Protein AF-A0A1Y3AYW4-F1 (afdb_monomer)

Organism: Euroglyphus maynei (NCBI:txid6958)

Solvent-accessible surface area (backbone atoms only — not comparable to full-atom values): 5444 Å² total; per-residue (Å²): 115,66,70,64,58,51,58,68,59,45,74,82,48,83,50,98,77,38,73,66,59,52,52,51,50,50,51,50,53,51,50,49,51,50,51,48,56,50,61,63,64,40,71,47,76,50,66,66,46,74,50,71,52,74,45,71,73,87,46,89,84,76,54,72,48,74,52,68,53,76,44,70,63,48,76,48,66,44,56,49,101,82,70,44,78,71,133

Foldseek 3Di:
DVVVVVVVVCVVVPPCDDPCNVVVVVVVVVVVVVVVVCVLADWDKDAWDKAKDWDQPPDPPRDIDIDIDTDGIDTDGRADPVRDGDD

Nearest PDB structures (foldseek):
  6vmi-assembly1_AH  TM=3.579E-01  e=4.492E+00  Homo sapiens
  6q98-assembly1_o  TM=3.187E-01  e=3.505E+00  Escherichia coli
  7ye8-assembly2_C  TM=2.777E-01  e=8.883E+00  Severe acute respiratory syndrome coronavirus 2

Secondary structure (DSSP, 8-state):
-HHHHHHHHGGGG-STT-HHHHHHHHHHHHHHHHHHHHHHT--EEEEEEEEEEEESSSSTTS--EEEEEEEEEEEE--B-TTS-B--

Structure (mmCIF, N/CA/C/O backbone):
data_AF-A0A1Y3AYW4-F1
#
_entry.id   AF-A0A1Y3AYW4-F1
#
loop_
_atom_site.group_PDB
_atom_site.id
_atom_site.type_symbol
_atom_site.label_atom_id
_atom_site.label_alt_id
_atom_site.label_comp_id
_atom_site.label_asym_id
_atom_site.label_entity_id
_atom_site.label_seq_id
_atom_site.pdbx_PDB_ins_code
_atom_site.Cartn_x
_atom_site.Cartn_y
_atom_site.Cartn_z
_atom_site.occupancy
_atom_site.B_iso_or_equiv
_atom_site.auth_seq_id
_atom_site.auth_comp_id
_atom_site.auth_asym_id
_atom_site.auth_atom_id
_atom_site.pdbx_PDB_model_num
ATOM 1 N N . MET A 1 1 ? 20.412 25.828 10.737 1.00 46.00 1 MET A N 1
ATOM 2 C CA . MET A 1 1 ? 20.523 27.284 10.483 1.00 46.00 1 MET A CA 1
ATOM 3 C C . MET A 1 1 ? 21.045 27.590 9.078 1.00 46.00 1 MET A C 1
ATOM 5 O O . MET A 1 1 ? 20.478 28.469 8.449 1.00 46.00 1 MET A O 1
ATOM 9 N N . GLU A 1 2 ? 21.996 26.826 8.525 1.00 55.16 2 GLU A N 1
ATOM 10 C CA . GLU A 1 2 ? 22.471 27.000 7.133 1.00 55.16 2 GLU A CA 1
ATOM 11 C C . GLU A 1 2 ? 21.419 26.730 6.046 1.00 55.16 2 GLU A C 1
ATOM 13 O O . GLU A 1 2 ? 21.401 27.420 5.034 1.00 55.16 2 GLU A O 1
ATOM 18 N N . GLN A 1 3 ? 20.506 25.772 6.251 1.00 54.00 3 GLN A N 1
ATOM 19 C CA . GLN A 1 3 ? 19.462 25.459 5.259 1.00 54.00 3 GLN A CA 1
ATOM 20 C C . GLN A 1 3 ? 18.513 26.637 5.000 1.00 54.00 3 GLN A C 1
ATOM 22 O O . GLN A 1 3 ? 18.047 26.836 3.886 1.00 54.00 3 GLN A O 1
ATOM 27 N N . ARG A 1 4 ? 18.279 27.462 6.025 1.00 54.78 4 ARG A N 1
ATOM 28 C CA . ARG A 1 4 ? 17.429 28.652 5.938 1.00 54.78 4 ARG A CA 1
ATOM 29 C C . ARG A 1 4 ? 18.167 29.839 5.305 1.00 54.78 4 ARG A C 1
ATOM 31 O O . ARG A 1 4 ? 17.536 30.687 4.696 1.00 54.78 4 ARG A O 1
ATOM 38 N N . TRP A 1 5 ? 19.496 29.866 5.430 1.00 55.88 5 TRP A N 1
ATOM 39 C CA . TRP A 1 5 ? 20.370 30.876 4.826 1.00 55.88 5 TRP A CA 1
ATOM 40 C C . TRP A 1 5 ? 20.587 30.624 3.325 1.00 55.88 5 TRP A C 1
ATOM 42 O O . TRP A 1 5 ? 20.661 31.573 2.555 1.00 55.88 5 TRP A O 1
ATOM 52 N N . LYS A 1 6 ? 20.611 29.348 2.905 1.00 56.53 6 LYS A N 1
ATOM 53 C CA . LYS A 1 6 ? 20.670 28.950 1.489 1.00 56.53 6 LYS A CA 1
ATOM 54 C C . LYS A 1 6 ? 19.344 29.171 0.758 1.00 56.53 6 LYS A C 1
ATOM 56 O O . LYS A 1 6 ? 19.359 29.746 -0.317 1.00 56.53 6 LYS A O 1
ATOM 61 N N . ALA A 1 7 ? 18.214 28.844 1.388 1.00 57.81 7 ALA A N 1
ATOM 62 C CA . ALA A 1 7 ? 16.890 29.051 0.793 1.00 57.81 7 ALA A CA 1
ATOM 63 C C . ALA A 1 7 ? 16.533 30.535 0.562 1.00 57.81 7 ALA A C 1
ATOM 65 O O . ALA A 1 7 ? 15.795 30.849 -0.360 1.00 57.81 7 ALA A O 1
ATOM 66 N N . LEU A 1 8 ? 17.062 31.458 1.379 1.00 56.00 8 LEU A N 1
ATOM 67 C CA . LEU A 1 8 ? 16.876 32.907 1.187 1.00 56.00 8 LEU A CA 1
ATOM 68 C C . LEU A 1 8 ? 17.775 33.491 0.082 1.00 56.00 8 LEU A C 1
ATOM 70 O O . LEU A 1 8 ? 17.477 34.563 -0.425 1.00 56.00 8 LEU A O 1
ATOM 74 N N . HIS A 1 9 ? 18.862 32.803 -0.283 1.00 56.94 9 HIS A N 1
ATOM 75 C CA . HIS A 1 9 ? 19.701 33.139 -1.443 1.00 56.94 9 HIS A CA 1
ATOM 76 C C . HIS A 1 9 ? 19.285 32.375 -2.716 1.00 56.94 9 HIS A C 1
ATOM 78 O O . HIS A 1 9 ? 19.825 32.643 -3.783 1.00 56.94 9 HIS A O 1
ATOM 84 N N . ASP A 1 10 ? 18.324 31.446 -2.620 1.00 51.72 10 ASP A N 1
ATOM 85 C CA . ASP A 1 10 ? 17.735 30.738 -3.766 1.00 51.72 10 ASP A CA 1
ATOM 86 C C . ASP A 1 10 ? 16.695 31.592 -4.524 1.00 51.72 10 ASP A C 1
ATOM 88 O O . ASP A 1 10 ? 16.305 31.218 -5.628 1.00 51.72 10 ASP A O 1
ATOM 92 N N . GLU A 1 11 ? 16.260 32.750 -4.000 1.00 52.47 11 GLU A N 1
ATOM 93 C CA . GLU A 1 11 ? 15.360 33.661 -4.740 1.00 52.47 11 GLU A CA 1
ATOM 94 C C . GLU A 1 11 ? 16.034 34.286 -5.981 1.00 52.47 11 GLU A C 1
ATOM 96 O O . GLU A 1 11 ? 15.347 34.579 -6.958 1.00 52.47 11 GLU A O 1
ATOM 101 N N . ASP A 1 12 ? 17.371 34.378 -6.008 1.00 49.97 12 ASP A N 1
ATOM 102 C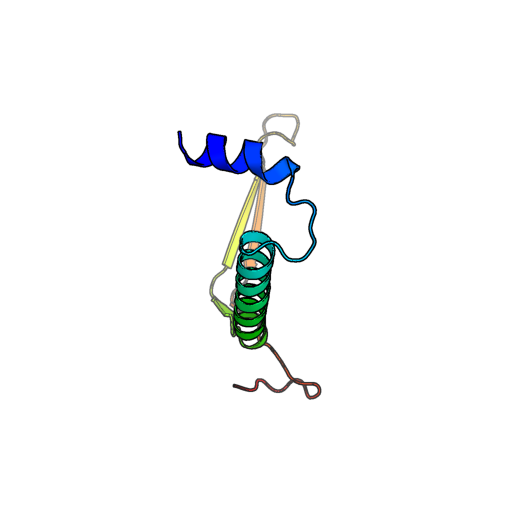 CA . ASP A 1 12 ? 18.163 34.775 -7.190 1.00 49.97 12 ASP A CA 1
ATOM 103 C C . ASP A 1 12 ? 18.408 33.611 -8.185 1.00 49.97 12 ASP A C 1
ATOM 105 O O . ASP A 1 12 ? 18.997 33.804 -9.248 1.00 49.97 12 ASP A O 1
ATOM 109 N N . LEU A 1 13 ? 17.954 32.386 -7.874 1.00 50.41 13 LEU A N 1
ATOM 110 C CA . LEU A 1 13 ? 18.204 31.158 -8.646 1.00 50.41 13 LEU A CA 1
ATOM 111 C C . LEU A 1 13 ? 16.970 30.638 -9.400 1.00 50.41 13 LEU A C 1
ATOM 113 O O . LEU A 1 13 ? 16.901 29.455 -9.738 1.00 50.41 13 LEU A O 1
ATOM 117 N N . ALA A 1 14 ? 16.053 31.530 -9.791 1.00 50.31 14 ALA A N 1
ATOM 118 C CA . ALA A 1 14 ? 15.048 31.268 -10.834 1.00 50.31 14 ALA A CA 1
ATOM 119 C C . ALA A 1 14 ? 15.665 31.031 -12.240 1.00 50.31 14 ALA A C 1
ATOM 121 O O . ALA A 1 14 ? 14.984 31.104 -13.260 1.00 50.31 14 ALA A O 1
ATOM 122 N N . GLU A 1 15 ? 16.962 30.736 -12.302 1.00 57.03 15 GLU A N 1
ATOM 123 C CA . GLU A 1 15 ? 17.658 30.186 -13.451 1.00 57.03 15 GLU A CA 1
ATOM 124 C C . GLU A 1 15 ? 17.293 28.693 -13.590 1.00 57.03 15 GLU A C 1
ATOM 126 O O . GLU A 1 15 ? 17.529 27.901 -12.670 1.00 57.03 15 GLU A O 1
ATOM 131 N N . PRO A 1 16 ? 16.773 28.248 -14.748 1.00 56.16 16 PRO A N 1
ATOM 132 C CA . PRO A 1 16 ? 16.311 26.873 -14.975 1.00 56.16 16 PRO A CA 1
ATOM 133 C C . PRO A 1 16 ? 17.415 25.801 -14.878 1.00 56.16 16 PRO A C 1
ATOM 135 O O . PRO A 1 16 ? 17.131 24.614 -15.026 1.00 56.16 16 PRO A O 1
ATOM 138 N N . ASN A 1 17 ? 18.666 26.198 -14.624 1.00 56.16 17 ASN A N 1
ATOM 139 C CA . ASN A 1 17 ? 19.846 25.340 -14.622 1.00 56.16 17 ASN A CA 1
ATOM 140 C C . ASN A 1 17 ? 20.597 25.321 -13.275 1.00 56.16 17 ASN A C 1
ATOM 142 O O . ASN A 1 17 ? 21.790 25.012 -13.230 1.00 56.16 17 ASN A O 1
ATOM 146 N N . SER A 1 18 ? 19.934 25.665 -12.164 1.00 63.31 18 SER A N 1
ATOM 147 C CA . SER A 1 18 ? 20.567 25.589 -10.844 1.00 63.31 18 SER A CA 1
ATOM 148 C C . SER A 1 18 ? 20.956 24.139 -10.501 1.00 63.31 18 SER A C 1
ATOM 150 O O . SER A 1 18 ? 20.213 23.186 -10.749 1.00 63.31 18 SER A O 1
ATOM 152 N N . TYR A 1 19 ? 22.150 23.958 -9.926 1.00 59.75 19 TYR A N 1
ATOM 153 C CA . TYR A 1 19 ? 22.724 22.645 -9.584 1.00 59.75 19 TYR A CA 1
ATOM 154 C C . TYR A 1 19 ? 21.802 21.796 -8.690 1.00 59.75 19 TYR A C 1
ATOM 156 O O . TYR A 1 19 ? 21.757 20.568 -8.800 1.00 59.75 19 TYR A O 1
ATOM 164 N N . TYR A 1 20 ? 21.030 22.450 -7.819 1.00 62.12 20 TYR A N 1
ATOM 165 C CA . TYR A 1 20 ? 20.051 21.787 -6.961 1.00 62.12 20 TYR A CA 1
ATOM 166 C C . TYR A 1 20 ? 18.777 21.399 -7.719 1.00 62.12 20 TYR A C 1
ATOM 168 O O . TYR A 1 20 ? 18.269 20.303 -7.494 1.00 62.12 20 TYR A O 1
ATOM 176 N N . SER A 1 21 ? 18.310 22.224 -8.664 1.00 69.75 21 SER A N 1
ATOM 177 C CA . SER A 1 21 ? 17.174 21.887 -9.534 1.00 69.75 21 SER A CA 1
ATOM 178 C C . SER A 1 21 ? 17.483 20.681 -10.428 1.00 69.75 21 SER A C 1
ATOM 180 O O . SER A 1 21 ? 16.690 19.737 -10.504 1.00 69.75 21 SER A O 1
ATOM 182 N N . SER A 1 22 ? 18.672 20.645 -11.038 1.00 70.38 22 SER A N 1
ATOM 183 C CA . SER A 1 22 ? 19.097 19.540 -11.906 1.00 70.38 22 SER A CA 1
ATOM 184 C C . SER A 1 22 ? 19.360 18.248 -11.130 1.00 70.38 22 SER A C 1
ATOM 186 O O . SER A 1 22 ? 18.928 17.180 -11.568 1.00 70.38 22 SER A O 1
ATOM 188 N N . SER A 1 23 ? 19.981 18.323 -9.949 1.00 72.75 23 SER A N 1
ATOM 189 C CA . SER A 1 23 ? 20.202 17.154 -9.083 1.00 72.75 23 SER A CA 1
ATOM 190 C C . SER A 1 23 ? 18.892 16.584 -8.531 1.00 72.75 23 SER A C 1
ATOM 192 O O . SER A 1 23 ? 18.698 15.367 -8.539 1.00 72.75 23 SER A O 1
ATOM 194 N N . TYR A 1 24 ? 17.964 17.449 -8.103 1.00 71.62 24 TYR A N 1
ATOM 195 C CA . TYR A 1 24 ? 16.647 17.030 -7.620 1.00 71.62 24 TYR A CA 1
ATOM 196 C C . TYR A 1 24 ? 15.817 16.404 -8.743 1.00 71.62 24 TYR A C 1
ATOM 198 O O . TYR A 1 24 ? 15.298 15.302 -8.581 1.00 71.62 24 TYR A O 1
ATOM 206 N N . SER A 1 25 ? 15.782 17.039 -9.917 1.00 76.44 25 SER A N 1
ATOM 207 C CA . SER A 1 25 ? 15.104 16.500 -11.102 1.00 76.44 25 SER A CA 1
ATOM 208 C C . SER A 1 25 ? 15.708 15.168 -11.549 1.00 76.44 25 SER A C 1
ATOM 210 O O . SER A 1 25 ? 14.976 14.238 -11.875 1.00 76.44 25 SER A O 1
ATOM 212 N N . SER A 1 26 ? 17.035 15.028 -11.512 1.00 81.19 26 SER A N 1
ATOM 213 C CA . SER A 1 26 ? 17.722 13.779 -11.871 1.00 81.19 26 SER A CA 1
ATOM 214 C C . SER A 1 26 ? 17.385 12.639 -10.910 1.00 81.19 26 SER A C 1
ATOM 216 O O . SER A 1 26 ? 17.067 11.540 -11.358 1.00 81.19 26 SER A O 1
ATOM 218 N N . TRP A 1 27 ? 17.392 12.897 -9.597 1.00 81.12 27 TRP A N 1
ATOM 219 C CA . TRP A 1 27 ? 16.978 11.913 -8.594 1.00 81.12 27 TRP A CA 1
ATOM 220 C C . TRP A 1 27 ? 15.494 11.555 -8.713 1.00 81.12 27 TRP A C 1
ATOM 222 O O . TRP A 1 27 ? 15.156 10.378 -8.648 1.00 81.12 27 TRP A O 1
ATOM 232 N N . LEU A 1 28 ? 14.612 12.536 -8.926 1.00 83.31 28 LEU A N 1
ATOM 233 C CA . LEU A 1 28 ? 13.183 12.285 -9.120 1.00 83.31 28 LEU A CA 1
ATOM 234 C C . LEU A 1 28 ? 12.920 11.439 -10.368 1.00 83.31 28 LEU A C 1
ATOM 236 O O . LEU A 1 28 ? 12.165 10.473 -10.301 1.00 83.31 28 LEU A O 1
ATOM 240 N N . ASN A 1 29 ? 13.572 11.755 -11.487 1.00 84.31 29 ASN A N 1
ATOM 241 C CA . ASN A 1 29 ? 13.451 10.987 -12.725 1.00 84.31 29 ASN A CA 1
ATOM 242 C C . ASN A 1 29 ? 13.990 9.561 -12.555 1.00 84.31 29 ASN A C 1
ATOM 244 O O . ASN A 1 29 ? 13.353 8.596 -12.979 1.00 84.31 29 ASN A O 1
ATOM 248 N N . TYR A 1 30 ? 15.135 9.417 -11.886 1.00 81.88 30 TYR A N 1
ATOM 249 C CA . TYR A 1 30 ? 15.726 8.115 -11.594 1.00 81.88 30 TYR A CA 1
ATOM 250 C C . TYR A 1 30 ? 14.857 7.286 -10.637 1.00 81.88 30 TYR A C 1
ATOM 252 O O . TYR A 1 30 ? 14.570 6.120 -10.907 1.00 81.88 30 TYR A O 1
ATOM 260 N N . GLY A 1 31 ? 14.378 7.894 -9.552 1.00 84.31 31 GLY A N 1
ATOM 261 C CA . GLY A 1 31 ? 13.485 7.268 -8.580 1.00 84.31 31 GLY A CA 1
ATOM 262 C C . GLY A 1 31 ? 12.145 6.873 -9.197 1.00 84.31 31 GLY A C 1
ATOM 263 O O . GLY A 1 31 ? 11.667 5.768 -8.955 1.00 84.31 31 GLY A O 1
ATOM 264 N N . SER A 1 32 ? 11.581 7.722 -10.058 1.00 84.25 32 SER A N 1
ATOM 265 C CA . SER A 1 32 ? 10.365 7.422 -10.818 1.00 84.25 32 SER A CA 1
ATOM 266 C C . SER A 1 32 ? 10.567 6.229 -11.755 1.00 84.25 32 SER A C 1
ATOM 268 O O . SER A 1 32 ? 9.767 5.297 -11.738 1.00 84.25 32 SER A O 1
ATOM 270 N N . SER A 1 33 ? 11.680 6.186 -12.499 1.00 81.50 33 SER A N 1
ATOM 271 C CA . SER A 1 33 ? 12.029 5.045 -13.359 1.00 81.50 33 SER A CA 1
ATOM 272 C C . SER A 1 33 ? 12.186 3.745 -12.563 1.00 81.50 33 SER A C 1
ATOM 274 O O . SER A 1 33 ? 11.672 2.700 -12.961 1.00 81.50 33 SER A O 1
ATOM 276 N N . LEU A 1 34 ? 12.835 3.803 -11.397 1.00 79.81 34 LEU A N 1
ATOM 277 C CA . LEU A 1 34 ? 12.991 2.649 -10.514 1.00 79.81 34 LEU A CA 1
ATOM 278 C C . LEU A 1 34 ? 11.640 2.145 -9.989 1.00 79.81 34 LEU A C 1
ATOM 280 O O . LEU A 1 34 ? 11.353 0.954 -10.097 1.00 79.81 34 LEU A O 1
ATOM 284 N N . ILE A 1 35 ? 10.801 3.042 -9.460 1.00 83.44 35 ILE A N 1
ATOM 285 C CA . ILE A 1 35 ? 9.455 2.708 -8.974 1.00 83.44 35 ILE A CA 1
ATOM 286 C C . ILE A 1 35 ? 8.614 2.125 -10.110 1.00 83.44 35 ILE A C 1
ATOM 288 O O . ILE A 1 35 ? 7.949 1.113 -9.909 1.00 83.44 35 ILE A O 1
ATOM 292 N N . ASN A 1 36 ? 8.688 2.710 -11.306 1.00 80.75 36 ASN A N 1
ATOM 293 C CA . ASN A 1 36 ? 7.977 2.221 -12.480 1.00 80.75 36 ASN A CA 1
ATOM 294 C C . ASN A 1 36 ? 8.433 0.806 -12.867 1.00 80.75 36 ASN A C 1
ATOM 296 O O . ASN A 1 36 ? 7.600 -0.064 -13.090 1.00 80.75 36 ASN A O 1
ATOM 300 N N . ASN A 1 37 ? 9.740 0.531 -12.870 1.00 75.25 37 ASN A N 1
ATOM 301 C CA . ASN A 1 37 ? 10.266 -0.807 -13.157 1.00 75.25 37 ASN A CA 1
ATOM 302 C C . ASN A 1 37 ? 9.850 -1.846 -12.106 1.00 75.25 37 ASN A C 1
ATOM 304 O O . ASN A 1 37 ? 9.523 -2.980 -12.458 1.00 75.25 37 ASN A O 1
ATOM 308 N N . VAL A 1 38 ? 9.831 -1.464 -10.826 1.00 76.06 38 VAL A N 1
ATOM 309 C CA . VAL A 1 38 ? 9.343 -2.328 -9.740 1.00 76.06 38 VAL A CA 1
ATOM 310 C C . VAL A 1 38 ? 7.843 -2.580 -9.888 1.00 76.06 38 VAL A C 1
ATOM 312 O O . VAL A 1 38 ? 7.403 -3.720 -9.771 1.00 76.06 38 VAL A O 1
ATOM 315 N N . MET A 1 39 ? 7.060 -1.543 -10.190 1.00 77.06 39 MET A N 1
ATOM 316 C CA . MET A 1 39 ? 5.613 -1.639 -10.374 1.00 77.06 39 MET A CA 1
ATOM 317 C C . MET A 1 39 ? 5.246 -2.482 -11.602 1.00 77.06 39 MET A C 1
ATOM 319 O O . MET A 1 39 ? 4.336 -3.302 -11.517 1.00 77.06 39 MET A O 1
ATOM 323 N N . MET A 1 40 ? 5.974 -2.344 -12.715 1.00 70.62 40 MET A N 1
ATOM 324 C CA . MET A 1 40 ? 5.729 -3.115 -13.940 1.00 70.62 40 MET A CA 1
ATOM 325 C C . MET A 1 40 ? 6.017 -4.612 -13.795 1.00 70.62 40 MET A C 1
ATOM 327 O O . MET A 1 40 ? 5.499 -5.386 -14.591 1.00 70.62 40 MET A O 1
ATOM 331 N N . ASN A 1 41 ? 6.789 -5.030 -12.789 1.00 66.94 41 ASN A N 1
ATOM 332 C CA . ASN A 1 41 ? 7.135 -6.437 -12.554 1.00 66.94 41 ASN A CA 1
ATOM 333 C C . ASN A 1 41 ? 6.621 -6.950 -11.201 1.00 66.9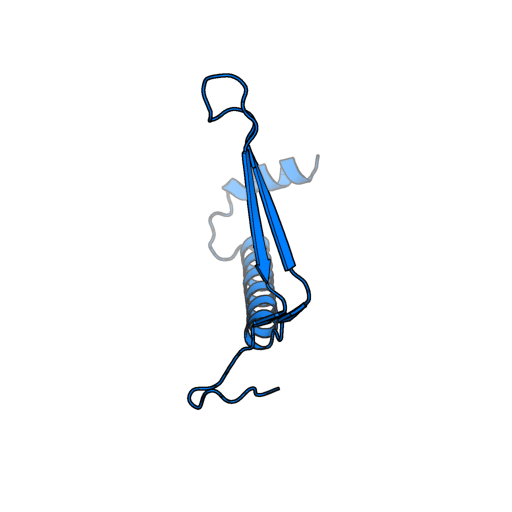4 41 ASN A C 1
ATOM 335 O O . ASN A 1 41 ? 7.055 -7.997 -10.712 1.00 66.94 41 ASN A O 1
ATOM 339 N N . ILE A 1 42 ? 5.704 -6.215 -10.562 1.00 75.88 42 ILE A N 1
ATOM 340 C CA . ILE A 1 42 ? 5.179 -6.621 -9.265 1.00 75.88 42 ILE A CA 1
ATOM 341 C C . ILE A 1 42 ? 4.216 -7.799 -9.441 1.00 75.88 42 ILE A C 1
ATOM 343 O O . ILE A 1 42 ? 3.145 -7.699 -10.042 1.00 75.88 42 ILE A O 1
ATOM 347 N N . HIS A 1 43 ? 4.605 -8.948 -8.898 1.00 77.06 43 HIS A N 1
ATOM 348 C CA . HIS A 1 43 ? 3.736 -10.106 -8.734 1.00 77.06 43 HIS A CA 1
ATOM 349 C C . HIS A 1 43 ? 3.329 -10.192 -7.267 1.00 77.06 43 HIS A C 1
ATOM 351 O O . HIS A 1 43 ? 4.082 -10.655 -6.411 1.00 77.06 43 HIS A O 1
ATOM 357 N N . LEU A 1 44 ? 2.129 -9.708 -6.965 1.00 76.94 44 LEU A N 1
ATOM 358 C CA . LEU A 1 44 ? 1.595 -9.631 -5.616 1.00 76.94 44 LEU A CA 1
ATOM 359 C C . LEU A 1 44 ? 0.564 -10.740 -5.417 1.00 76.94 44 LEU A C 1
ATOM 361 O O . LEU A 1 44 ? -0.506 -10.742 -6.020 1.00 76.94 44 LEU A O 1
ATOM 365 N N . LYS A 1 45 ? 0.894 -11.699 -4.552 1.00 80.75 45 LYS A N 1
ATOM 366 C CA . LYS A 1 45 ? -0.002 -12.780 -4.143 1.00 80.75 45 LYS A CA 1
ATOM 367 C C . LYS A 1 45 ? -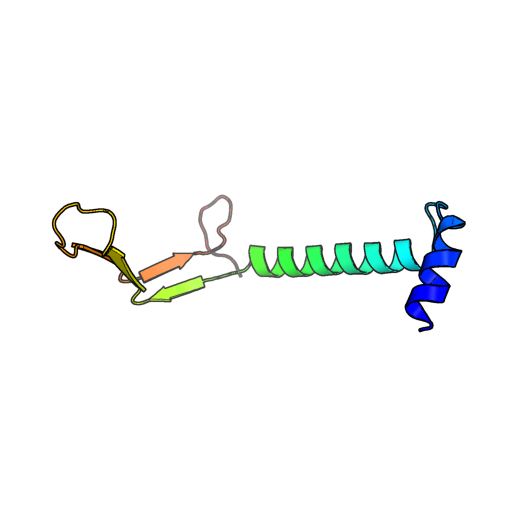0.337 -12.602 -2.670 1.00 80.75 45 LYS A C 1
ATOM 369 O O . LYS A 1 45 ? 0.467 -12.934 -1.805 1.00 80.75 45 LYS A O 1
ATOM 374 N N . ILE A 1 46 ? -1.528 -12.091 -2.394 1.00 81.94 46 ILE A N 1
ATOM 375 C CA . ILE A 1 46 ? -2.057 -11.992 -1.036 1.00 81.94 46 ILE A CA 1
ATOM 376 C C . ILE A 1 46 ? -3.058 -13.126 -0.843 1.00 81.94 46 ILE A C 1
ATOM 378 O O . ILE A 1 46 ? -4.002 -13.292 -1.612 1.00 81.94 46 ILE A O 1
ATOM 382 N N . SER A 1 47 ? -2.853 -13.929 0.190 1.00 84.81 47 SER A N 1
ATOM 383 C CA . SER A 1 47 ? -3.765 -15.002 0.581 1.00 84.81 47 SER A CA 1
ATOM 384 C C . SER A 1 47 ? -4.455 -14.653 1.888 1.00 84.81 47 SER A C 1
ATOM 386 O O . SER A 1 47 ? -3.836 -14.050 2.760 1.00 84.81 47 SER A O 1
ATOM 388 N N . SER A 1 48 ? -5.706 -15.086 2.026 1.00 81.44 48 SER A N 1
ATOM 389 C CA . SER A 1 48 ? -6.489 -14.953 3.257 1.00 81.44 48 SER A CA 1
ATOM 390 C C . SER A 1 48 ? -6.689 -13.500 3.696 1.00 81.44 48 SER A C 1
ATOM 392 O O . SER A 1 48 ? -6.325 -13.109 4.802 1.00 81.44 48 SER A O 1
ATOM 394 N N . ILE A 1 49 ? -7.296 -12.695 2.824 1.00 83.75 49 ILE A N 1
ATOM 395 C CA . ILE A 1 49 ? -7.706 -11.330 3.156 1.00 83.75 49 ILE A CA 1
ATOM 396 C C . ILE A 1 49 ? -9.052 -11.397 3.874 1.00 83.75 49 ILE A C 1
ATOM 398 O O . ILE A 1 49 ? -10.013 -11.966 3.357 1.00 83.75 49 ILE A O 1
ATOM 402 N N . HIS A 1 50 ? -9.137 -10.770 5.040 1.00 91.12 50 HIS A N 1
ATOM 403 C CA . HIS A 1 50 ? -10.386 -10.557 5.754 1.00 91.12 50 HIS A CA 1
ATOM 404 C C .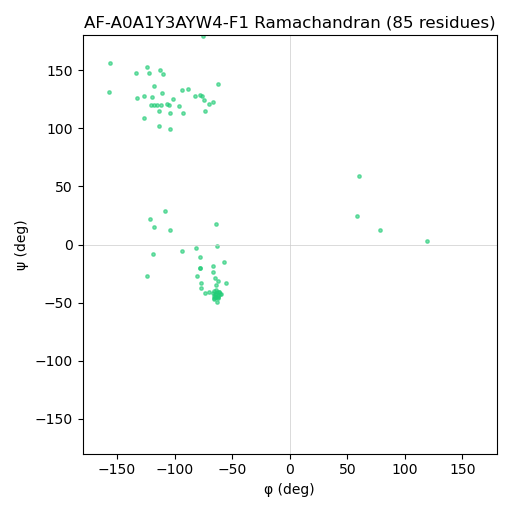 HIS A 1 50 ? -10.504 -9.069 6.063 1.00 91.12 50 HIS A C 1
ATOM 406 O O . HIS A 1 50 ? -9.749 -8.535 6.872 1.00 91.12 50 HIS A O 1
ATOM 412 N N . ILE A 1 51 ? -11.427 -8.399 5.381 1.00 88.19 51 ILE A N 1
ATOM 413 C CA . ILE A 1 51 ? -11.737 -6.992 5.622 1.00 88.19 51 ILE A CA 1
ATOM 414 C C . ILE A 1 51 ? -13.059 -6.968 6.365 1.00 88.19 51 ILE A C 1
ATOM 416 O O . ILE A 1 51 ? -14.061 -7.455 5.850 1.00 88.19 51 ILE A O 1
ATOM 420 N N . ARG A 1 52 ? -13.062 -6.403 7.568 1.00 91.06 52 ARG A N 1
ATOM 421 C CA . ARG A 1 52 ? -14.262 -6.234 8.381 1.00 91.06 52 ARG A CA 1
ATOM 422 C C . ARG A 1 52 ? -14.454 -4.754 8.656 1.00 91.06 52 ARG A C 1
ATOM 424 O O . ARG A 1 52 ? -13.577 -4.105 9.216 1.00 91.06 52 ARG A O 1
ATOM 431 N N . TYR A 1 53 ? -15.590 -4.241 8.220 1.00 87.25 53 TYR A N 1
ATOM 432 C CA . TYR A 1 53 ? -16.059 -2.909 8.531 1.00 87.25 53 TYR A CA 1
ATOM 433 C C . TYR A 1 53 ? -17.020 -3.002 9.710 1.00 87.25 53 TYR A C 1
ATOM 435 O O . TYR A 1 53 ? -18.041 -3.690 9.646 1.00 87.25 53 TYR A O 1
ATOM 443 N N . GLU A 1 54 ? -16.661 -2.331 10.794 1.00 84.56 54 GLU A N 1
ATOM 444 C CA . GLU A 1 54 ? -17.495 -2.206 11.979 1.00 84.56 54 GLU A CA 1
ATOM 445 C C . GLU A 1 54 ? -17.963 -0.765 12.096 1.00 84.56 54 GLU A C 1
ATOM 447 O O . GLU A 1 54 ? -17.162 0.167 12.009 1.00 84.56 54 GLU A O 1
ATOM 452 N N . ASP A 1 55 ? -19.262 -0.603 12.295 1.00 82.94 55 ASP A N 1
ATOM 453 C CA . ASP A 1 55 ? -19.905 0.687 12.432 1.00 82.94 55 ASP A CA 1
ATOM 454 C C . ASP A 1 55 ? -20.720 0.734 13.724 1.00 82.94 55 ASP A C 1
ATOM 456 O O . ASP A 1 55 ? -21.542 -0.142 14.020 1.00 82.94 55 ASP A O 1
ATOM 460 N N . TYR A 1 56 ? -20.451 1.782 14.493 1.00 75.94 56 TYR A N 1
ATOM 461 C CA . TYR A 1 56 ? -20.990 2.030 15.823 1.00 75.94 56 TYR A CA 1
ATOM 462 C C . TYR A 1 56 ? -21.815 3.323 15.884 1.00 75.94 56 TYR A C 1
ATOM 464 O O . TYR A 1 56 ? -22.429 3.594 16.915 1.00 75.94 56 TYR A O 1
ATOM 472 N N . SER A 1 57 ? -21.811 4.142 14.825 1.00 72.81 57 SER A N 1
ATOM 473 C CA . SER A 1 57 ? -22.355 5.506 14.864 1.00 72.81 57 SER A CA 1
ATOM 474 C C . SER A 1 57 ? -23.425 5.786 13.814 1.00 72.81 57 SER A C 1
ATOM 476 O O . SER A 1 57 ? -24.283 6.633 14.062 1.00 72.81 57 SER A O 1
ATOM 478 N N . THR A 1 58 ? -23.427 5.093 12.673 1.00 72.62 58 THR A N 1
ATOM 479 C CA . THR A 1 58 ? -24.357 5.427 11.576 1.00 72.62 58 THR A CA 1
ATOM 480 C C . THR A 1 58 ? -25.781 4.916 11.823 1.00 72.62 58 THR A C 1
ATOM 482 O O . THR A 1 58 ? -26.732 5.449 11.252 1.00 72.62 58 THR A O 1
ATOM 485 N N . ILE A 1 59 ? -25.973 3.926 12.706 1.00 71.69 59 ILE A N 1
ATOM 486 C CA . ILE A 1 59 ? -27.305 3.411 13.055 1.00 71.69 59 ILE A CA 1
ATOM 487 C C . ILE A 1 59 ? -27.859 4.139 14.282 1.00 71.69 59 ILE A C 1
ATOM 489 O O . ILE A 1 59 ? -27.383 3.997 15.411 1.00 71.69 59 ILE A O 1
ATOM 493 N N . THR A 1 60 ? -28.929 4.900 14.061 1.00 66.38 60 THR A N 1
ATOM 494 C CA . THR A 1 60 ? -29.688 5.556 15.126 1.00 66.38 60 THR A CA 1
ATOM 495 C C . THR A 1 60 ? -30.371 4.493 15.991 1.00 66.38 60 THR A C 1
ATOM 497 O O . THR A 1 60 ? -31.135 3.679 15.481 1.00 66.38 60 THR A O 1
ATOM 500 N N . GLY A 1 61 ? -30.093 4.488 17.298 1.00 69.19 61 GLY A N 1
ATOM 501 C CA . GLY A 1 61 ? -30.655 3.511 18.244 1.00 69.19 61 GLY A CA 1
ATOM 502 C C . GLY A 1 61 ? -29.632 2.628 18.966 1.00 69.19 61 GLY A C 1
ATOM 503 O O . GLY A 1 61 ? -30.032 1.775 19.751 1.00 69.19 61 GLY A O 1
ATOM 504 N N . GLY A 1 62 ? -28.326 2.834 18.746 1.00 69.06 62 GLY A N 1
ATOM 505 C CA . GLY A 1 62 ? -27.266 2.141 19.494 1.00 69.06 62 GLY A CA 1
ATOM 506 C C . GLY A 1 62 ? -26.997 0.705 19.037 1.00 69.06 62 GLY A C 1
ATOM 507 O O . GLY A 1 62 ? -26.301 -0.038 19.726 1.00 69.06 62 GLY A O 1
ATOM 508 N N . CYS A 1 63 ? -27.535 0.298 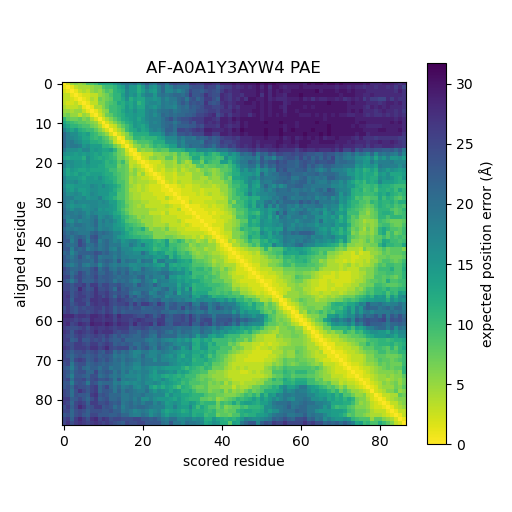17.885 1.00 69.31 63 CYS A N 1
ATOM 509 C CA . CYS A 1 63 ? -27.210 -0.987 17.281 1.00 69.31 63 CYS A CA 1
ATOM 510 C C . CYS A 1 63 ? -25.845 -0.914 16.594 1.00 69.31 63 CYS A C 1
ATOM 512 O O . CYS A 1 63 ? -25.603 -0.035 15.770 1.00 69.31 63 CYS A O 1
ATOM 514 N N . THR A 1 64 ? -24.973 -1.868 16.909 1.00 77.50 64 THR A N 1
ATOM 515 C CA . THR A 1 64 ? -23.689 -2.036 16.233 1.00 77.50 64 THR A CA 1
ATOM 516 C C . THR A 1 64 ? -23.875 -2.934 15.019 1.00 77.50 64 THR A C 1
ATOM 518 O O . THR A 1 64 ? -24.538 -3.973 15.088 1.00 77.50 64 THR A O 1
ATOM 521 N N . PHE A 1 65 ? -23.313 -2.528 13.885 1.00 81.69 65 PHE A N 1
ATOM 522 C CA . PHE A 1 65 ? -23.334 -3.326 12.669 1.00 81.69 65 PHE A CA 1
ATOM 523 C C . PHE A 1 65 ? -21.913 -3.674 12.266 1.00 81.69 65 PHE A C 1
ATOM 525 O O . PHE A 1 65 ? -21.013 -2.839 12.291 1.00 81.69 65 PHE A O 1
ATOM 532 N N . ALA A 1 66 ? -21.714 -4.926 11.873 1.00 85.12 66 ALA A N 1
ATOM 533 C CA . ALA A 1 66 ? -20.456 -5.353 11.310 1.00 85.12 66 ALA A CA 1
ATOM 534 C C . ALA A 1 66 ? -20.699 -6.149 10.037 1.00 85.12 66 ALA A C 1
ATOM 536 O O . ALA A 1 66 ? -21.426 -7.143 10.031 1.00 85.12 66 ALA A O 1
ATOM 537 N N . THR A 1 67 ? -20.043 -5.715 8.973 1.00 85.25 67 THR A N 1
ATOM 538 C CA . THR A 1 67 ? -20.021 -6.390 7.680 1.00 85.25 67 THR A CA 1
ATOM 539 C C . THR A 1 67 ? -18.582 -6.661 7.295 1.00 85.25 67 THR A C 1
ATOM 541 O O . THR A 1 67 ? -17.664 -5.969 7.728 1.00 85.25 67 THR A O 1
ATOM 544 N N . GLY A 1 68 ? -18.345 -7.693 6.504 1.00 87.00 68 GLY A N 1
ATOM 545 C CA . GLY A 1 68 ? -16.997 -8.016 6.082 1.00 87.00 68 GLY A CA 1
ATOM 546 C C . GLY A 1 68 ? -16.972 -8.804 4.792 1.00 87.00 68 GLY A C 1
ATOM 547 O O . GLY A 1 68 ? -17.937 -9.472 4.425 1.00 87.00 68 GLY A O 1
ATOM 548 N N . ILE A 1 69 ? -15.839 -8.713 4.111 1.00 87.94 69 ILE A N 1
ATOM 549 C CA . ILE A 1 69 ? -15.540 -9.447 2.892 1.00 87.94 69 ILE A CA 1
ATOM 550 C C . ILE A 1 69 ? -14.313 -10.306 3.175 1.00 87.94 69 ILE A C 1
ATOM 552 O O . ILE A 1 69 ? -13.271 -9.819 3.622 1.00 87.94 69 ILE A O 1
ATOM 556 N N . VAL A 1 70 ? -14.446 -11.600 2.902 1.00 89.94 70 VAL A N 1
ATOM 557 C CA . VAL A 1 70 ? -13.348 -12.562 2.972 1.00 89.94 70 VAL A CA 1
ATOM 558 C C . VAL A 1 70 ? -12.941 -12.919 1.549 1.00 89.94 70 VAL A C 1
ATOM 560 O O . VAL A 1 70 ? -13.747 -13.439 0.778 1.00 89.94 70 VAL A O 1
ATOM 563 N N . ILE A 1 71 ? -11.682 -12.664 1.202 1.00 89.06 71 ILE A N 1
ATOM 564 C CA . ILE A 1 71 ? -11.093 -13.031 -0.086 1.00 89.06 71 ILE A CA 1
ATOM 565 C C . ILE A 1 71 ? -10.025 -14.090 0.181 1.00 89.06 71 ILE A C 1
ATOM 567 O O . ILE A 1 71 ? -9.002 -13.829 0.812 1.00 89.06 71 ILE A O 1
ATOM 571 N N . ARG A 1 72 ? -10.248 -15.307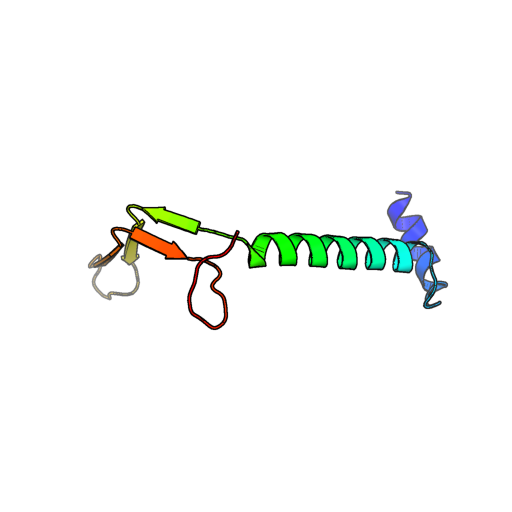 -0.324 1.00 87.75 72 ARG A N 1
ATOM 572 C CA . ARG A 1 72 ? -9.323 -16.437 -0.131 1.00 87.75 72 ARG A CA 1
ATOM 573 C C . ARG A 1 72 ? -7.944 -16.171 -0.737 1.00 87.75 72 ARG A C 1
ATOM 575 O O . ARG A 1 72 ? -6.929 -16.520 -0.143 1.00 87.75 72 ARG A O 1
ATOM 582 N N . SER A 1 73 ? -7.903 -15.566 -1.919 1.00 82.50 73 SER A N 1
ATOM 583 C CA . SER A 1 73 ? -6.657 -15.220 -2.597 1.00 82.50 73 SER A CA 1
ATOM 584 C C . SER A 1 73 ? -6.874 -14.082 -3.582 1.00 82.50 73 SER A C 1
ATOM 586 O O . SER A 1 73 ? -7.770 -14.166 -4.420 1.00 82.50 73 SER A O 1
ATOM 588 N N . LEU A 1 74 ? -6.012 -13.077 -3.517 1.00 83.50 74 LEU A N 1
ATOM 589 C CA . LEU A 1 74 ? -5.878 -11.997 -4.481 1.00 83.50 74 LEU A CA 1
ATOM 590 C C . LEU A 1 74 ? -4.499 -12.121 -5.129 1.00 83.50 74 LEU A C 1
ATOM 592 O O . LEU A 1 74 ? -3.480 -12.094 -4.441 1.00 83.50 74 LEU A O 1
ATOM 596 N N . THR A 1 75 ? -4.467 -12.294 -6.447 1.00 82.19 75 THR A N 1
ATOM 597 C CA . THR A 1 75 ? -3.221 -12.284 -7.220 1.00 82.19 75 THR A CA 1
ATOM 598 C C . THR A 1 75 ? -3.284 -11.125 -8.198 1.00 82.19 75 THR A C 1
ATOM 600 O O . THR A 1 75 ? -4.194 -11.068 -9.019 1.00 82.19 75 THR A O 1
ATOM 603 N N . ILE A 1 76 ? -2.336 -10.204 -8.080 1.00 82.00 76 ILE A N 1
ATOM 604 C CA . ILE A 1 76 ? -2.125 -9.098 -9.006 1.00 82.00 76 ILE A CA 1
ATOM 605 C C . ILE A 1 76 ? -0.798 -9.384 -9.694 1.00 82.00 76 ILE A C 1
ATOM 607 O O . ILE A 1 76 ? 0.229 -9.536 -9.032 1.00 82.00 76 ILE A O 1
ATOM 611 N N . CYS A 1 77 ? -0.831 -9.515 -11.012 1.00 75.88 77 CYS A N 1
ATOM 612 C CA . CYS A 1 77 ? 0.361 -9.716 -11.817 1.00 75.88 77 CYS A CA 1
ATOM 613 C C . CYS A 1 77 ? 0.323 -8.786 -13.021 1.00 75.88 77 CYS A C 1
ATOM 615 O O . CYS A 1 77 ? -0.753 -8.457 -13.522 1.00 75.88 77 CYS A O 1
ATOM 617 N N . SER A 1 78 ? 1.504 -8.354 -13.448 1.00 75.50 78 SER A N 1
ATOM 618 C CA . SER A 1 78 ? 1.669 -7.663 -14.715 1.00 75.50 78 SER A CA 1
ATOM 619 C C . SER A 1 78 ? 1.608 -8.704 -15.829 1.00 75.50 78 SER A C 1
ATOM 621 O O . SER A 1 78 ? 2.277 -9.736 -15.758 1.00 75.50 78 SER A O 1
ATOM 623 N N . THR A 1 79 ? 0.754 -8.483 -16.822 1.00 71.69 79 THR A N 1
ATOM 624 C CA . THR A 1 79 ? 0.574 -9.405 -17.948 1.00 71.69 79 THR A CA 1
ATOM 625 C C . THR A 1 79 ? 0.844 -8.690 -19.260 1.00 71.69 79 THR A C 1
ATOM 627 O O . THR A 1 79 ? 0.539 -7.506 -19.393 1.00 71.69 79 THR A O 1
ATOM 630 N N . ASP A 1 80 ? 1.375 -9.416 -20.242 1.00 77.50 80 ASP A N 1
ATOM 631 C CA . ASP A 1 80 ? 1.538 -8.895 -21.599 1.00 77.50 80 ASP A CA 1
ATOM 632 C C . ASP A 1 80 ? 0.202 -8.834 -22.374 1.00 77.50 80 ASP A C 1
ATOM 634 O O . ASP A 1 80 ? -0.854 -9.228 -21.877 1.00 77.50 80 ASP A O 1
ATOM 638 N N . GLU A 1 81 ? 0.240 -8.354 -23.621 1.00 80.06 81 GLU A N 1
ATOM 639 C CA . GLU A 1 81 ? -0.925 -8.252 -24.524 1.00 80.06 81 GLU A CA 1
ATOM 640 C C . GLU A 1 81 ? -1.635 -9.596 -24.778 1.00 80.06 81 GLU A C 1
ATOM 642 O O . GLU A 1 81 ? -2.758 -9.635 -25.284 1.00 80.06 81 GLU A O 1
ATOM 647 N N . ARG A 1 82 ? -0.986 -10.714 -24.437 1.00 80.44 82 ARG A N 1
ATOM 648 C CA . ARG A 1 82 ? -1.517 -12.075 -24.566 1.00 80.44 82 ARG A CA 1
ATOM 649 C C . ARG A 1 82 ? -1.958 -12.651 -23.222 1.00 80.44 82 ARG A C 1
ATOM 651 O O . ARG A 1 82 ? -2.228 -13.850 -23.148 1.00 80.44 82 ARG A O 1
ATOM 658 N N . TRP A 1 83 ? -2.048 -11.813 -22.188 1.00 73.88 83 TRP A N 1
ATOM 659 C CA . TRP A 1 83 ? -2.386 -12.190 -20.817 1.0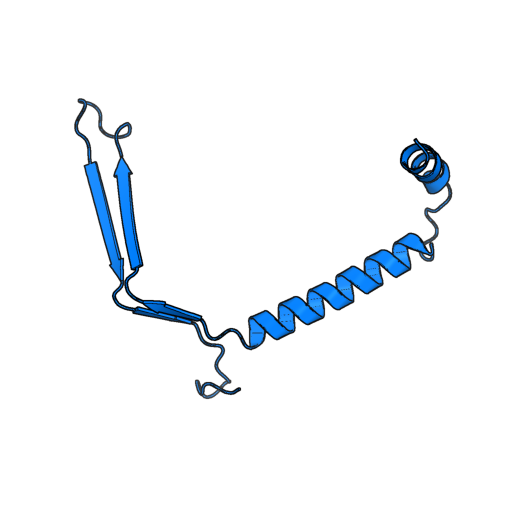0 73.88 83 TRP A CA 1
ATOM 660 C C . TRP A 1 83 ? -1.419 -13.216 -20.212 1.00 73.88 83 TRP A C 1
ATOM 662 O O . TRP A 1 83 ? -1.795 -13.965 -19.308 1.00 73.88 83 TRP A O 1
ATOM 672 N N . GLN A 1 84 ? -0.176 -13.280 -20.703 1.00 76.94 84 GLN A N 1
ATOM 673 C CA . GLN A 1 84 ? 0.834 -14.175 -20.151 1.00 76.94 84 GLN A CA 1
ATOM 674 C C . GLN A 1 84 ? 1.677 -13.449 -19.094 1.00 76.94 84 GLN A C 1
ATOM 676 O O . GLN A 1 84 ? 2.137 -12.329 -19.337 1.00 76.94 84 GLN A O 1
ATOM 681 N N . PRO A 1 85 ? 1.898 -14.069 -17.920 1.00 68.00 85 PRO A N 1
ATOM 682 C CA . PRO A 1 85 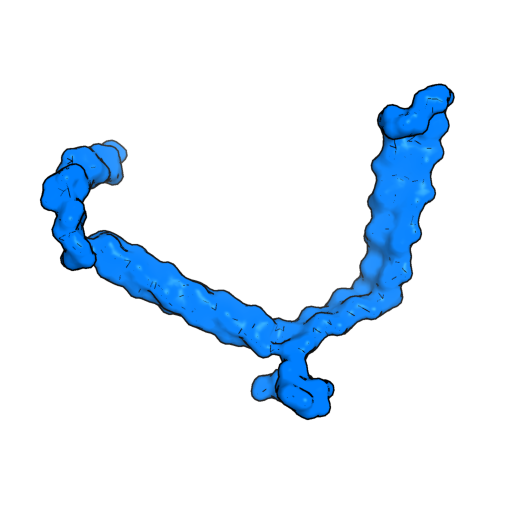? 2.837 -13.547 -16.940 1.00 68.00 85 PRO A CA 1
ATOM 683 C C . PRO A 1 85 ? 4.264 -13.724 -17.475 1.00 68.00 85 PRO A C 1
ATOM 685 O O . PRO A 1 85 ? 4.691 -14.844 -17.768 1.00 68.00 85 PRO A O 1
ATOM 688 N N . LYS A 1 86 ? 5.001 -12.620 -17.610 1.00 62.00 86 LYS A N 1
ATOM 689 C CA . LYS A 1 86 ? 6.432 -12.609 -17.952 1.00 62.00 86 LYS A CA 1
ATOM 690 C C . LYS A 1 86 ? 7.249 -12.105 -16.763 1.00 62.00 86 LYS A C 1
ATOM 692 O O . LYS A 1 86 ? 6.735 -11.357 -15.940 1.00 62.00 86 LYS A O 1
ATOM 697 N N . PHE A 1 87 ? 8.486 -12.589 -16.670 1.00 56.78 87 PHE A N 1
ATOM 698 C CA . PHE A 1 87 ? 9.473 -12.225 -15.651 1.00 56.78 87 PHE A CA 1
ATOM 699 C C . PHE A 1 87 ? 10.452 -11.186 -16.188 1.00 56.78 87 PHE A C 1
ATOM 701 O O . PHE A 1 87 ? 10.734 -11.2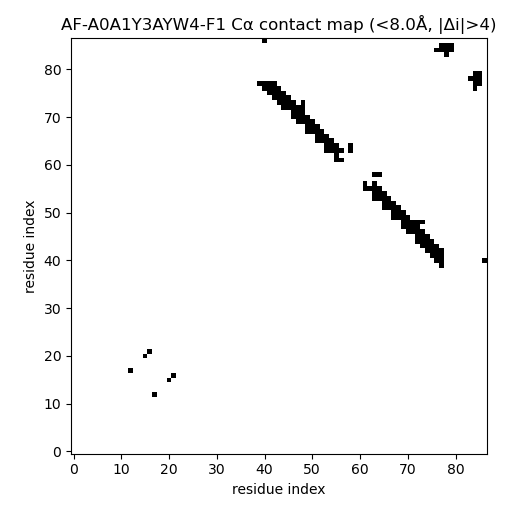49 -17.410 1.00 56.78 87 PHE A O 1
#

InterPro domains:
  IPR026847 Vacuolar protein sorting-associated protein 13 [PTHR16166] (1-74)

Radius of gyration: 24.75 Å; Cα contacts (8 Å, |Δi|>4): 75; chains: 1; bounding box: 53×51×44 Å

Sequence (87 aa):
MEQRWKALHDEDLAEPNSYYSSSYSSWLNYGSSLINNVMMNIHLKISSIHIRYEDYSTITGGCTFATGIVIRSLTICSTDERWQPKF

pLDDT: mean 73.22, std 11.86, range [46.0, 91.12]

Mean predicted aligned error: 14.77 Å